Protein AF-A0A7S3YA53-F1 (afdb_monomer_lite)

Foldseek 3Di:
DVVVVVVCVVVVVVVVVVVLCVVCVVVCVVLVVVVVVVLLVLLVQLLVQPCPQVLCVCCSVDSVSSSVQLVCLLVVDDPCQVRGDPSSNVSSVVSNVVSVVSVVRVVVSVVD

Organism: NCBI:txid91324

Structure (mmCIF, N/CA/C/O backbone):
data_AF-A0A7S3YA53-F1
#
_entry.id   AF-A0A7S3YA53-F1
#
loop_
_atom_site.group_PDB
_atom_site.id
_atom_site.type_symbol
_atom_site.label_atom_id
_atom_site.label_alt_id
_atom_site.label_comp_id
_atom_site.label_asym_id
_atom_site.label_entity_id
_atom_site.label_seq_id
_atom_site.pdbx_PDB_ins_code
_atom_site.Cartn_x
_atom_site.Cartn_y
_atom_site.Cartn_z
_atom_site.occupancy
_atom_site.B_iso_or_equiv
_atom_site.auth_seq_id
_atom_site.auth_comp_id
_atom_site.auth_asym_id
_atom_site.auth_atom_id
_atom_site.pdbx_PDB_model_num
ATOM 1 N N . LEU A 1 1 ? 7.694 -3.440 28.337 1.00 61.72 1 LEU A N 1
ATOM 2 C CA . LEU A 1 1 ? 6.492 -4.127 27.814 1.00 61.72 1 LEU A CA 1
ATOM 3 C C . LEU A 1 1 ? 5.566 -4.564 28.943 1.00 61.72 1 LEU A C 1
ATOM 5 O O . LEU A 1 1 ? 4.533 -3.938 29.086 1.00 61.72 1 LEU A O 1
ATOM 9 N N . LEU A 1 2 ? 5.952 -5.503 29.818 1.00 73.50 2 LEU A N 1
ATOM 10 C CA . LEU A 1 2 ? 5.073 -5.948 30.920 1.00 73.50 2 LEU A CA 1
ATOM 11 C C . LEU A 1 2 ? 4.667 -4.827 31.904 1.00 73.50 2 LEU A C 1
ATOM 13 O O . LEU A 1 2 ? 3.502 -4.729 32.249 1.00 73.50 2 LEU A O 1
ATOM 17 N N . ARG A 1 3 ? 5.577 -3.905 32.257 1.00 74.12 3 ARG A N 1
ATOM 18 C CA . ARG A 1 3 ? 5.246 -2.720 33.085 1.00 74.12 3 ARG A CA 1
ATOM 19 C C . ARG A 1 3 ? 4.341 -1.688 32.392 1.00 74.12 3 ARG A C 1
ATOM 21 O O . ARG A 1 3 ? 3.713 -0.886 33.061 1.00 74.12 3 ARG A O 1
ATOM 28 N N . LEU A 1 4 ? 4.315 -1.690 31.059 1.00 67.94 4 LEU A N 1
ATOM 29 C CA . LEU A 1 4 ? 3.486 -0.789 30.248 1.00 67.94 4 LEU A CA 1
ATOM 30 C C . LEU A 1 4 ? 2.042 -1.315 30.192 1.00 67.94 4 LEU A C 1
ATOM 32 O O . LEU A 1 4 ? 1.113 -0.537 30.332 1.00 67.94 4 LEU A O 1
ATOM 36 N N . LEU A 1 5 ? 1.880 -2.642 30.109 1.00 68.38 5 LEU A N 1
ATOM 37 C CA . LEU A 1 5 ? 0.590 -3.334 30.238 1.00 68.38 5 LEU A CA 1
ATOM 38 C C . LEU A 1 5 ? -0.019 -3.217 31.646 1.00 68.38 5 LEU A C 1
ATOM 40 O O . LEU A 1 5 ? -1.234 -3.229 31.799 1.00 68.38 5 LEU A O 1
ATOM 44 N N . GLU A 1 6 ? 0.812 -3.111 32.685 1.00 70.25 6 GLU A N 1
ATOM 45 C CA . GLU A 1 6 ? 0.343 -2.954 34.069 1.00 70.25 6 GLU A CA 1
ATOM 46 C C . GLU A 1 6 ? -0.183 -1.536 34.345 1.00 70.25 6 GLU A C 1
ATOM 48 O O . GLU A 1 6 ? -1.203 -1.388 35.011 1.00 70.25 6 GLU A O 1
ATOM 53 N N . ALA A 1 7 ? 0.435 -0.510 33.747 1.00 65.50 7 ALA A N 1
ATOM 54 C CA . ALA A 1 7 ? -0.084 0.863 33.746 1.00 65.50 7 ALA A CA 1
ATOM 55 C C . ALA A 1 7 ? -1.393 1.005 32.939 1.00 65.50 7 ALA A C 1
ATOM 57 O O . ALA A 1 7 ? -2.246 1.828 33.262 1.00 65.50 7 ALA A O 1
ATOM 58 N N . ASP A 1 8 ? -1.581 0.163 31.921 1.00 61.44 8 ASP A N 1
ATOM 59 C CA . ASP A 1 8 ? -2.796 0.101 31.098 1.00 61.44 8 ASP A CA 1
ATOM 60 C C . ASP A 1 8 ? -4.034 -0.315 31.907 1.00 61.44 8 ASP A C 1
ATOM 62 O O . ASP A 1 8 ? -5.143 0.169 31.684 1.00 61.44 8 ASP A O 1
ATOM 66 N N . ARG A 1 9 ? -3.823 -1.172 32.915 1.00 64.06 9 ARG A N 1
ATOM 67 C CA . ARG A 1 9 ? -4.866 -1.629 33.840 1.00 64.06 9 ARG A CA 1
ATOM 68 C C . ARG A 1 9 ? -5.399 -0.505 34.736 1.00 64.06 9 ARG A C 1
ATOM 70 O O . ARG A 1 9 ? -6.541 -0.588 35.172 1.00 64.06 9 ARG A O 1
ATOM 77 N N . GLU A 1 10 ? -4.594 0.522 35.016 1.00 62.22 10 GLU A N 1
ATOM 78 C CA . GLU A 1 10 ? -5.012 1.698 35.797 1.00 62.22 10 GLU A CA 1
ATOM 79 C C . GLU A 1 10 ? -5.648 2.794 34.929 1.00 62.22 10 GLU A C 1
ATOM 81 O O . GLU A 1 10 ? -6.481 3.555 35.418 1.00 62.22 10 GLU A O 1
ATOM 86 N N . ALA A 1 11 ? -5.273 2.880 33.649 1.00 66.56 11 ALA A N 1
ATOM 87 C CA . ALA A 1 11 ? -5.736 3.925 32.734 1.00 66.56 11 ALA A CA 1
ATOM 88 C C . ALA A 1 11 ? -6.969 3.534 31.894 1.00 66.56 11 ALA A C 1
ATOM 90 O O . ALA A 1 11 ? -7.546 4.402 31.231 1.00 66.56 11 ALA A O 1
ATOM 91 N N . ASP A 1 12 ? -7.360 2.253 31.912 1.00 77.31 12 ASP A N 1
ATOM 92 C CA . ASP A 1 12 ? -8.490 1.676 31.160 1.00 77.31 12 ASP A CA 1
ATOM 93 C C . ASP A 1 12 ? -8.453 2.034 29.658 1.00 77.31 12 ASP A C 1
ATOM 95 O O . ASP A 1 12 ? -9.469 2.213 28.983 1.00 77.31 12 ASP A O 1
ATOM 99 N N . MET A 1 13 ? -7.236 2.219 29.136 1.00 75.62 13 MET A N 1
ATOM 100 C CA . MET A 1 13 ? -6.993 2.788 27.815 1.00 75.62 13 MET A CA 1
ATOM 101 C C . MET A 1 13 ? -7.319 1.767 26.722 1.00 75.62 13 MET A C 1
ATOM 103 O O . MET A 1 13 ? -7.972 2.128 25.747 1.00 75.62 13 MET A O 1
ATOM 107 N N . LEU A 1 14 ? -6.956 0.492 26.904 1.00 75.88 14 LEU A N 1
ATOM 108 C CA . LEU A 1 14 ? -7.314 -0.582 25.964 1.00 75.88 14 LEU A CA 1
ATOM 109 C C . LEU A 1 14 ? -8.822 -0.778 25.824 1.00 75.88 14 LEU A C 1
ATOM 111 O O . LEU A 1 14 ? -9.284 -0.989 24.711 1.00 75.88 14 LEU A O 1
ATOM 115 N N . SER A 1 15 ? -9.581 -0.666 26.915 1.00 78.62 15 SER A N 1
ATOM 116 C CA . SER A 1 15 ? -11.043 -0.783 26.895 1.00 78.62 15 SER A CA 1
ATOM 117 C C . SER A 1 15 ? -11.667 0.338 26.060 1.00 78.62 15 SER A C 1
ATOM 119 O O . SER A 1 15 ? -12.491 0.084 25.192 1.00 78.62 15 SER A O 1
ATOM 121 N N . LYS A 1 16 ? -11.181 1.577 26.229 1.00 81.12 16 LYS A N 1
ATOM 122 C CA . LYS A 1 16 ? -11.606 2.720 25.402 1.00 81.12 16 LYS A CA 1
ATOM 123 C C . LYS A 1 16 ? -11.193 2.579 23.936 1.00 81.12 16 LYS A C 1
ATOM 125 O O . LYS A 1 16 ? -11.947 2.973 23.055 1.00 81.12 16 LYS A O 1
ATOM 130 N N . PHE A 1 17 ? -10.003 2.042 23.659 1.00 80.38 17 PHE A N 1
ATOM 131 C CA . PHE A 1 17 ? -9.587 1.736 22.287 1.00 80.38 17 PHE A CA 1
ATOM 132 C C . PHE A 1 17 ? -10.467 0.652 21.655 1.00 80.38 17 PHE A C 1
ATOM 134 O O . PHE A 1 17 ? -10.801 0.777 20.480 1.00 80.38 17 PHE A O 1
ATOM 141 N N . ASP A 1 18 ? -10.851 -0.380 22.410 1.00 83.25 18 ASP A N 1
ATOM 142 C CA . ASP A 1 18 ? -11.754 -1.439 21.946 1.00 83.25 18 ASP A CA 1
ATOM 143 C C . ASP A 1 18 ? -13.147 -0.880 21.629 1.00 83.25 18 ASP A C 1
ATOM 145 O O . ASP A 1 18 ? -13.644 -1.089 20.525 1.00 83.25 18 ASP A O 1
ATOM 149 N N . ASP A 1 19 ? -13.716 -0.059 22.519 1.00 84.06 19 ASP A N 1
ATOM 150 C CA . ASP A 1 19 ? -15.005 0.611 22.295 1.00 84.06 19 ASP A CA 1
ATOM 151 C C . ASP A 1 19 ? -14.996 1.445 21.002 1.00 84.06 19 ASP A C 1
ATOM 153 O O . ASP A 1 19 ? -15.897 1.321 20.169 1.00 84.06 19 ASP A O 1
ATOM 157 N N . VAL A 1 20 ? -13.937 2.234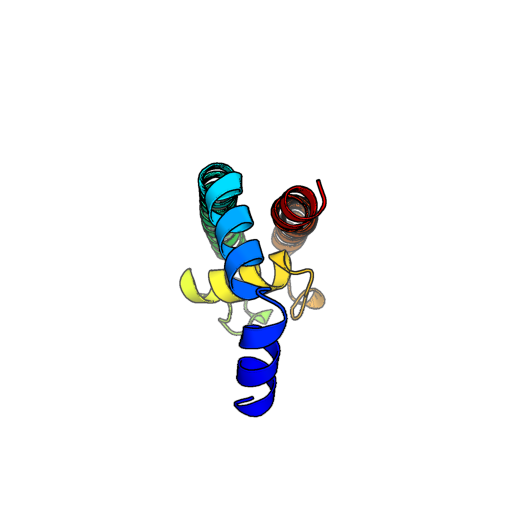 20.782 1.00 85.12 20 VAL A N 1
ATOM 158 C CA . VAL A 1 20 ? -13.774 3.043 19.562 1.00 85.12 20 VAL A CA 1
ATOM 159 C C . VAL A 1 20 ? -13.631 2.160 18.321 1.00 85.12 20 VAL A C 1
ATOM 161 O O . VAL A 1 20 ? -14.247 2.444 17.296 1.00 85.12 20 VAL A O 1
ATOM 164 N N . ILE A 1 21 ? -12.846 1.077 18.386 1.00 83.75 21 ILE A N 1
ATOM 165 C CA . ILE A 1 21 ? -12.670 0.143 17.259 1.00 83.75 21 ILE A CA 1
ATOM 166 C C . ILE A 1 21 ? -13.986 -0.560 16.919 1.00 83.75 21 ILE A C 1
ATOM 168 O O . ILE A 1 21 ? -14.283 -0.746 15.737 1.00 83.75 21 ILE A O 1
ATOM 172 N N . VAL A 1 22 ? -14.779 -0.942 17.920 1.00 87.06 22 VAL A N 1
ATOM 173 C CA . VAL A 1 22 ? -16.101 -1.549 17.721 1.00 87.06 22 VAL A CA 1
ATOM 174 C C . VAL A 1 22 ? -17.065 -0.541 17.093 1.00 87.06 22 VAL A C 1
ATOM 176 O O . VAL A 1 22 ? -17.800 -0.900 16.169 1.00 87.06 22 VAL A O 1
ATOM 179 N N . GLU A 1 23 ? -17.019 0.720 17.524 1.00 87.25 23 GLU A N 1
ATOM 180 C CA . GLU A 1 23 ? -17.853 1.804 16.998 1.00 87.25 23 GLU A CA 1
ATOM 181 C C . GLU A 1 23 ? -17.540 2.131 15.526 1.00 87.25 23 GLU A C 1
ATOM 183 O O . GLU A 1 23 ? -18.448 2.170 14.690 1.00 87.25 23 GLU A O 1
ATOM 188 N N . ILE A 1 24 ? -16.260 2.287 15.166 1.00 88.94 24 ILE A N 1
ATOM 189 C CA . ILE A 1 24 ? -15.839 2.596 13.783 1.00 88.94 24 ILE A CA 1
ATOM 190 C C . ILE A 1 24 ? -15.634 1.345 12.914 1.00 88.94 24 ILE A C 1
ATOM 192 O O . ILE A 1 24 ? -15.339 1.452 11.718 1.00 88.94 24 ILE A O 1
ATOM 196 N N . GLY A 1 25 ? -15.781 0.152 13.493 1.00 84.69 25 GLY A N 1
ATOM 197 C CA . GLY A 1 25 ? -15.422 -1.136 12.896 1.00 84.69 25 GLY A CA 1
ATOM 198 C C . GLY A 1 25 ? -15.968 -1.356 11.482 1.00 84.69 25 GLY A C 1
ATOM 199 O O . GLY A 1 25 ? -15.186 -1.678 10.583 1.00 84.69 25 GLY A O 1
ATOM 200 N N . PRO A 1 26 ? -17.268 -1.123 11.212 1.00 87.94 26 PRO A N 1
ATOM 201 C CA . PRO A 1 26 ? -17.823 -1.266 9.866 1.00 87.94 26 PRO A CA 1
ATOM 202 C C . PRO A 1 26 ? -17.163 -0.344 8.830 1.00 87.94 26 PRO A C 1
ATOM 204 O O . PRO A 1 26 ? -16.928 -0.758 7.692 1.00 87.94 26 PRO A O 1
ATOM 207 N N . MET A 1 27 ? -16.822 0.891 9.214 1.00 87.25 27 MET A N 1
ATOM 208 C CA . MET A 1 27 ? -16.154 1.855 8.331 1.00 87.25 27 MET A CA 1
ATOM 209 C C . MET A 1 27 ? -14.691 1.469 8.094 1.00 87.25 27 MET A C 1
ATOM 211 O O . MET A 1 27 ? -14.195 1.569 6.968 1.00 87.25 27 MET A O 1
ATOM 215 N N . LEU A 1 28 ? -14.016 0.960 9.126 1.00 86.94 28 LEU A N 1
ATOM 216 C CA . LEU A 1 28 ? -12.644 0.465 9.031 1.00 86.94 28 LEU A CA 1
ATOM 217 C C . LEU A 1 28 ? -12.548 -0.762 8.109 1.00 86.94 28 LEU A C 1
ATOM 219 O O . LEU A 1 28 ? -11.662 -0.837 7.260 1.00 86.94 28 LEU A O 1
ATOM 223 N N . VAL A 1 29 ? -13.501 -1.693 8.208 1.00 88.75 29 VAL A N 1
ATOM 224 C CA . VAL A 1 29 ? -13.565 -2.871 7.327 1.00 88.75 29 VAL A CA 1
ATOM 225 C C . VAL A 1 29 ? -13.869 -2.465 5.885 1.00 88.75 29 VAL A C 1
ATOM 227 O O . VAL A 1 29 ? -13.215 -2.959 4.966 1.00 88.75 29 VAL A O 1
ATOM 230 N N . ALA A 1 30 ? -14.815 -1.548 5.663 1.00 89.25 30 ALA A N 1
ATOM 231 C CA . ALA A 1 30 ? -15.145 -1.075 4.319 1.00 89.25 30 ALA A CA 1
ATOM 232 C C . ALA A 1 30 ? -13.949 -0.383 3.642 1.00 89.25 30 ALA A C 1
ATOM 234 O O . ALA A 1 30 ? -13.621 -0.676 2.492 1.00 89.25 30 ALA A O 1
ATOM 235 N N . THR A 1 31 ? -13.264 0.502 4.365 1.00 89.50 31 THR A N 1
ATOM 236 C CA . THR A 1 31 ? -12.100 1.242 3.850 1.00 89.50 31 THR A CA 1
ATOM 237 C C . THR A 1 31 ? -10.893 0.331 3.649 1.00 89.50 31 THR A C 1
ATOM 239 O O . THR A 1 31 ? -10.241 0.412 2.606 1.00 89.50 31 THR A O 1
ATOM 242 N N . GLY A 1 32 ? -10.656 -0.607 4.570 1.00 88.44 32 GLY A N 1
ATOM 243 C CA . GLY A 1 32 ? -9.648 -1.654 4.424 1.00 88.44 32 GLY A CA 1
ATOM 244 C C . GLY A 1 32 ? -9.904 -2.547 3.208 1.00 88.44 32 GLY A C 1
ATOM 245 O O . GLY A 1 32 ? -8.982 -2.814 2.440 1.00 88.44 32 GLY A O 1
ATOM 246 N N . TYR A 1 33 ? -11.157 -2.948 2.969 1.00 90.81 33 TYR A N 1
ATOM 247 C CA . TYR A 1 33 ? -11.526 -3.745 1.797 1.00 90.81 33 TYR A CA 1
ATOM 248 C C . TYR A 1 33 ? -11.238 -3.005 0.486 1.00 90.81 33 TYR A C 1
ATOM 250 O O . TYR A 1 33 ? -10.575 -3.551 -0.399 1.00 90.81 33 TYR A O 1
ATOM 258 N N . VAL A 1 34 ? -11.677 -1.747 0.368 1.00 90.75 34 VAL A N 1
ATOM 259 C CA . VAL A 1 34 ? -11.408 -0.932 -0.830 1.00 90.75 34 VAL A CA 1
ATOM 260 C C . VAL A 1 34 ? -9.902 -0.713 -1.013 1.00 90.75 34 VAL A C 1
ATOM 262 O O . VAL A 1 34 ? -9.410 -0.824 -2.136 1.00 90.75 34 VAL A O 1
ATOM 265 N N . GLY A 1 35 ? -9.161 -0.481 0.074 1.00 90.38 35 GLY A N 1
ATOM 266 C CA . GLY A 1 35 ? -7.704 -0.345 0.049 1.00 90.38 35 GLY A CA 1
ATOM 267 C C . GLY A 1 35 ? -6.996 -1.602 -0.464 1.00 90.38 35 GLY A C 1
ATOM 268 O O . GLY A 1 35 ? -6.118 -1.503 -1.320 1.00 90.38 35 GLY A O 1
ATOM 269 N N . VAL A 1 36 ? -7.415 -2.792 -0.020 1.00 90.81 36 VAL A N 1
ATOM 270 C CA . VAL A 1 36 ? -6.866 -4.074 -0.500 1.00 90.81 36 VAL A CA 1
ATOM 271 C C . VAL A 1 36 ? -7.192 -4.301 -1.977 1.00 90.81 36 VAL A C 1
ATOM 273 O O . VAL A 1 36 ? -6.312 -4.699 -2.741 1.00 90.81 36 VAL A O 1
ATOM 276 N N . VAL A 1 37 ? -8.423 -4.017 -2.412 1.00 92.25 37 VAL A N 1
ATOM 277 C CA . VAL A 1 37 ? -8.807 -4.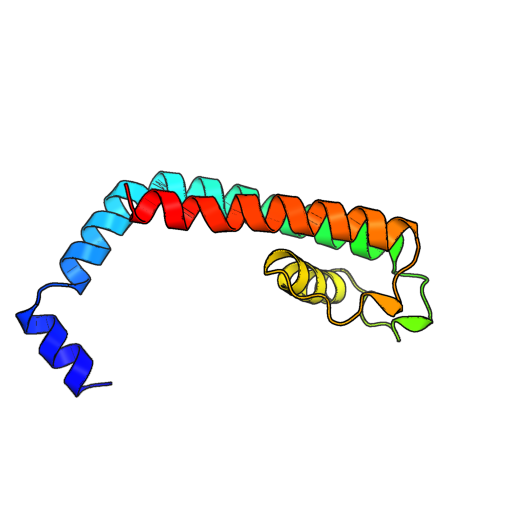133 -3.830 1.00 92.25 37 VAL A CA 1
ATOM 278 C C . VAL A 1 37 ? -7.975 -3.183 -4.692 1.00 92.25 37 VAL A C 1
ATOM 280 O O . VAL A 1 37 ? -7.434 -3.601 -5.717 1.00 92.25 37 VAL A O 1
ATOM 283 N N . PHE A 1 38 ? -7.819 -1.927 -4.266 1.00 91.81 38 PHE A N 1
ATOM 284 C CA . PHE A 1 38 ? -6.979 -0.958 -4.965 1.00 91.81 38 PHE A CA 1
ATOM 285 C C . PHE A 1 38 ? -5.518 -1.413 -5.021 1.00 91.81 38 PHE A C 1
ATOM 287 O O . PHE A 1 38 ? -4.909 -1.359 -6.086 1.00 91.81 38 PHE A O 1
ATOM 294 N N . TRP A 1 39 ? -4.970 -1.918 -3.912 1.00 92.69 39 TRP A N 1
ATOM 295 C CA . TRP A 1 39 ? -3.607 -2.444 -3.856 1.00 92.69 39 TRP A CA 1
ATOM 296 C C . TRP A 1 39 ? -3.385 -3.588 -4.847 1.00 92.69 39 TRP A C 1
ATOM 298 O O . TRP A 1 39 ? -2.392 -3.577 -5.574 1.00 92.69 39 TRP A O 1
ATOM 308 N N . LEU A 1 40 ? -4.326 -4.531 -4.941 1.00 92.69 40 LEU A N 1
ATOM 309 C CA . LEU A 1 40 ? -4.253 -5.628 -5.907 1.00 92.69 40 LEU A CA 1
ATOM 310 C C . LEU A 1 40 ? -4.310 -5.119 -7.352 1.00 92.69 40 LEU A C 1
ATOM 312 O O . LEU A 1 40 ? -3.490 -5.523 -8.178 1.00 92.69 40 LEU A O 1
ATOM 316 N N . LEU A 1 41 ? -5.230 -4.203 -7.662 1.00 92.69 41 LEU A N 1
ATOM 317 C CA . LEU A 1 41 ? -5.333 -3.600 -8.996 1.00 92.69 41 LEU A CA 1
ATOM 318 C C . LEU A 1 41 ? -4.058 -2.836 -9.375 1.00 92.69 41 LEU A C 1
ATOM 320 O O . LEU A 1 41 ? -3.527 -3.026 -10.469 1.00 92.69 41 LEU A O 1
ATOM 324 N N . ALA A 1 42 ? -3.534 -2.028 -8.454 1.00 91.31 42 ALA A N 1
ATOM 325 C CA . ALA A 1 42 ? -2.302 -1.270 -8.621 1.00 91.31 42 ALA A CA 1
ATOM 326 C C . ALA A 1 42 ? -1.083 -2.182 -8.819 1.00 91.31 42 ALA A C 1
ATOM 328 O O . ALA A 1 42 ? -0.274 -1.939 -9.714 1.00 91.31 42 ALA A O 1
ATOM 329 N N . ALA A 1 43 ? -0.978 -3.263 -8.042 1.00 91.75 43 ALA A N 1
ATOM 330 C CA . ALA A 1 43 ? 0.092 -4.247 -8.178 1.00 91.75 43 ALA A CA 1
ATOM 331 C C . ALA A 1 43 ? 0.028 -4.972 -9.526 1.00 91.75 43 ALA A C 1
ATOM 333 O O . ALA A 1 43 ? 1.057 -5.197 -10.162 1.00 91.75 43 ALA A O 1
ATOM 334 N N . THR A 1 44 ? -1.182 -5.283 -9.997 1.00 91.75 44 THR A N 1
ATOM 335 C CA . THR A 1 44 ? -1.389 -5.913 -11.306 1.00 91.75 44 THR A CA 1
ATOM 336 C C . THR A 1 44 ? -1.029 -4.951 -12.445 1.00 91.75 44 THR A C 1
ATOM 338 O O . THR A 1 44 ? -0.367 -5.352 -13.400 1.00 91.75 44 THR A O 1
ATOM 341 N N . ALA A 1 45 ? -1.403 -3.672 -12.337 1.00 90.62 45 ALA A N 1
ATOM 342 C CA . ALA A 1 45 ? -1.030 -2.642 -13.308 1.00 90.62 45 ALA A CA 1
ATOM 343 C C . ALA A 1 45 ? 0.493 -2.436 -13.365 1.00 90.62 45 ALA A C 1
ATOM 345 O O . ALA A 1 45 ? 1.072 -2.454 -14.450 1.00 90.62 45 ALA A O 1
ATOM 346 N N . MET A 1 46 ? 1.150 -2.328 -12.206 1.00 89.50 46 MET A N 1
ATOM 347 C CA . MET A 1 46 ? 2.611 -2.218 -12.115 1.00 89.50 46 MET A CA 1
ATOM 348 C C . MET A 1 46 ? 3.314 -3.444 -12.693 1.00 89.50 46 MET A C 1
ATOM 350 O O . MET A 1 46 ? 4.269 -3.292 -13.447 1.00 89.50 46 MET A O 1
ATOM 354 N N . TYR A 1 47 ? 2.810 -4.648 -12.412 1.00 90.44 47 TYR A N 1
ATOM 355 C CA . TYR A 1 47 ? 3.318 -5.875 -13.019 1.00 90.44 47 TYR A CA 1
ATOM 356 C C . TYR A 1 47 ? 3.289 -5.800 -14.551 1.00 90.44 47 TYR A C 1
ATOM 358 O O . TYR A 1 47 ? 4.304 -6.045 -15.191 1.00 90.44 47 TYR A O 1
ATOM 366 N N . TYR A 1 48 ? 2.171 -5.400 -15.163 1.00 89.31 48 TYR A N 1
ATOM 367 C CA . TYR A 1 48 ? 2.102 -5.301 -16.626 1.00 89.31 48 TYR A CA 1
ATOM 368 C C . TYR A 1 48 ? 2.978 -4.192 -17.217 1.00 89.31 48 TYR A C 1
ATOM 370 O O . TYR A 1 48 ? 3.470 -4.362 -18.331 1.00 89.31 48 TYR A O 1
ATOM 378 N N . CYS A 1 49 ? 3.185 -3.085 -16.500 1.00 86.81 49 CYS A N 1
ATOM 379 C CA . CYS A 1 49 ? 4.057 -2.000 -16.955 1.00 86.81 49 CYS A CA 1
ATOM 380 C C . CYS A 1 49 ? 5.550 -2.335 -16.845 1.00 86.81 49 CYS A C 1
ATOM 382 O O . CYS A 1 49 ? 6.342 -1.798 -17.612 1.00 86.81 49 CYS A O 1
ATOM 384 N N . GLU A 1 50 ? 5.934 -3.199 -15.904 1.00 86.81 50 GLU A N 1
ATOM 385 C CA . GLU A 1 50 ? 7.334 -3.373 -15.502 1.00 86.81 50 GLU A CA 1
ATOM 386 C C . GLU A 1 50 ? 7.853 -4.820 -15.613 1.00 86.81 50 GLU A C 1
ATOM 388 O O . GLU A 1 50 ? 9.036 -5.063 -15.376 1.00 86.81 50 GLU A O 1
ATOM 393 N N . LYS A 1 51 ? 7.017 -5.797 -16.003 1.00 83.19 51 LYS A N 1
ATOM 394 C CA . LYS A 1 51 ? 7.419 -7.216 -16.126 1.00 83.19 51 L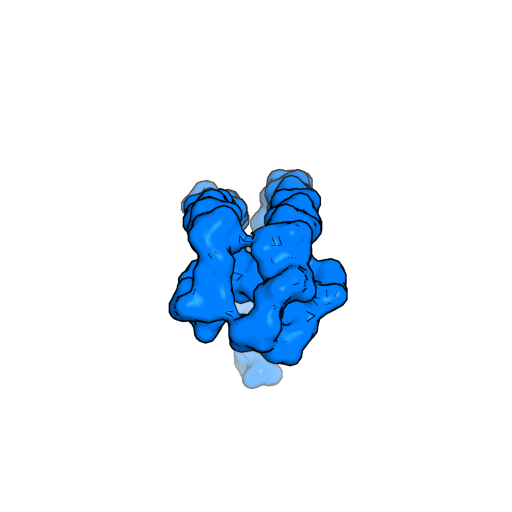YS A CA 1
ATOM 395 C C . LYS A 1 51 ? 8.574 -7.457 -17.103 1.00 83.19 51 LYS A C 1
ATOM 397 O O . LYS A 1 51 ? 9.358 -8.375 -16.881 1.00 83.19 51 LYS A O 1
ATOM 402 N N . ASP A 1 52 ? 8.668 -6.645 -18.156 1.00 82.88 52 ASP A N 1
ATOM 403 C CA . ASP A 1 52 ? 9.653 -6.787 -19.235 1.00 82.88 52 ASP A CA 1
ATOM 404 C C . ASP A 1 52 ? 10.854 -5.839 -19.038 1.00 82.88 52 ASP A C 1
ATOM 406 O O . ASP A 1 52 ? 11.695 -5.697 -19.922 1.00 82.88 52 ASP A O 1
ATOM 410 N N . ASN A 1 53 ? 10.938 -5.163 -17.886 1.00 81.25 53 ASN A N 1
ATOM 411 C CA . ASN A 1 53 ? 12.009 -4.222 -17.592 1.00 81.25 53 ASN A CA 1
ATOM 412 C C . ASN A 1 53 ? 13.214 -4.931 -16.946 1.00 81.25 53 ASN A C 1
ATOM 414 O O . ASN A 1 53 ? 13.186 -5.318 -15.772 1.00 81.25 53 ASN A O 1
ATOM 418 N N . GLU A 1 54 ? 14.299 -5.066 -17.712 1.00 80.31 54 GLU A N 1
ATOM 419 C CA . GLU A 1 54 ? 15.550 -5.688 -17.260 1.00 80.31 54 GLU A CA 1
ATOM 420 C C . GLU A 1 54 ? 16.243 -4.896 -16.133 1.00 80.31 54 GLU A C 1
ATOM 422 O O . GLU A 1 54 ? 16.907 -5.498 -15.283 1.00 80.31 54 GLU A O 1
ATOM 427 N N . GLU A 1 55 ? 16.034 -3.573 -16.042 1.00 81.06 55 GLU A N 1
ATOM 428 C CA . GLU A 1 55 ? 16.654 -2.723 -15.009 1.00 81.06 55 GLU A CA 1
ATOM 429 C C . GLU A 1 55 ? 16.183 -3.074 -13.592 1.00 81.06 55 GLU A C 1
ATOM 431 O O . GLU A 1 55 ? 16.910 -2.888 -12.611 1.00 81.06 55 GLU A O 1
ATOM 436 N N . LEU A 1 56 ? 14.980 -3.641 -13.470 1.00 80.50 56 LEU A N 1
ATOM 437 C CA . LEU A 1 56 ? 14.420 -4.044 -12.183 1.00 80.50 56 LEU A CA 1
ATOM 438 C C . LEU A 1 56 ? 15.007 -5.356 -11.660 1.00 80.50 56 LEU A C 1
ATOM 440 O O . LEU A 1 56 ? 14.732 -5.717 -10.510 1.00 80.50 56 LEU A O 1
ATOM 444 N N . GLY A 1 57 ? 15.820 -6.067 -12.450 1.00 77.69 57 GLY A N 1
ATOM 445 C CA . GLY A 1 57 ? 16.475 -7.309 -12.031 1.00 77.69 57 GLY A CA 1
ATOM 446 C C . GLY A 1 57 ? 15.480 -8.394 -11.609 1.00 77.69 57 GLY A C 1
ATOM 447 O O . GLY A 1 57 ? 15.729 -9.129 -10.657 1.00 77.69 57 GLY A O 1
ATOM 448 N N . GLY A 1 58 ? 14.306 -8.434 -12.247 1.00 77.06 58 GLY A N 1
ATOM 449 C CA . GLY A 1 58 ? 13.250 -9.404 -11.947 1.00 77.06 58 GLY A CA 1
ATOM 450 C C . GLY A 1 58 ? 12.430 -9.119 -10.682 1.00 77.06 58 GLY A C 1
ATOM 451 O O . GLY A 1 58 ? 11.570 -9.927 -10.331 1.00 77.06 58 GLY A O 1
ATOM 452 N N . ARG A 1 59 ? 12.617 -7.974 -10.010 1.00 79.56 59 ARG A N 1
ATOM 453 C CA . ARG A 1 59 ? 11.865 -7.600 -8.792 1.00 79.56 59 ARG A CA 1
ATOM 454 C C . ARG A 1 59 ? 10.345 -7.506 -8.995 1.00 79.56 59 ARG A C 1
ATOM 456 O O . ARG A 1 59 ? 9.592 -7.791 -8.069 1.00 79.56 59 ARG A O 1
ATOM 463 N N . MET A 1 60 ? 9.900 -7.166 -10.206 1.00 81.81 60 MET A N 1
ATOM 464 C CA . MET A 1 60 ? 8.483 -7.118 -10.607 1.00 81.81 60 MET A CA 1
ATOM 465 C C . MET A 1 60 ? 8.117 -8.216 -11.623 1.00 81.81 60 MET A C 1
ATOM 467 O O . MET A 1 60 ? 7.154 -8.081 -12.367 1.00 81.81 60 MET A O 1
ATOM 471 N N . SER A 1 61 ? 8.859 -9.331 -11.644 1.00 81.56 61 SER A N 1
ATOM 472 C CA . SER A 1 61 ? 8.611 -10.460 -12.565 1.00 81.56 61 SER A CA 1
ATOM 473 C C . SER A 1 61 ? 7.429 -11.356 -12.168 1.00 81.56 61 SER A C 1
ATOM 475 O O . SER A 1 61 ? 7.002 -12.206 -12.948 1.00 81.56 61 SER A O 1
ATOM 477 N N . SER A 1 62 ? 6.871 -11.169 -10.970 1.00 85.44 62 SER A N 1
ATOM 478 C CA . SER A 1 62 ? 5.693 -11.888 -10.483 1.00 85.44 62 SER A CA 1
ATOM 479 C C . SER A 1 62 ? 4.737 -10.938 -9.768 1.00 85.44 62 SER A C 1
ATOM 481 O O . SER A 1 62 ? 5.163 -9.927 -9.205 1.00 85.44 62 SER A O 1
ATOM 483 N N . ILE A 1 63 ? 3.444 -11.278 -9.758 1.00 86.06 63 ILE A N 1
ATOM 484 C CA . ILE A 1 63 ? 2.409 -10.477 -9.087 1.00 86.06 63 ILE A CA 1
ATOM 485 C C . ILE A 1 63 ? 2.727 -10.284 -7.591 1.00 86.06 63 ILE A C 1
ATOM 487 O O . ILE A 1 63 ? 2.703 -9.139 -7.146 1.00 86.06 63 ILE A O 1
ATOM 491 N N . PRO A 1 64 ? 3.115 -11.318 -6.811 1.00 86.19 64 PRO A N 1
ATOM 492 C CA . PRO A 1 64 ? 3.476 -11.122 -5.404 1.00 86.19 64 PRO A CA 1
ATOM 493 C C . PRO A 1 64 ? 4.707 -10.225 -5.212 1.00 86.19 64 PRO A C 1
ATOM 495 O O . PRO A 1 64 ? 4.760 -9.447 -4.261 1.00 86.19 64 PRO A O 1
ATOM 498 N N . GLY A 1 65 ? 5.678 -10.291 -6.132 1.00 85.81 65 GLY A N 1
ATOM 499 C CA . GLY A 1 65 ? 6.825 -9.381 -6.139 1.00 85.81 65 GLY A CA 1
ATOM 500 C C . GLY A 1 65 ? 6.388 -7.931 -6.343 1.00 85.81 65 GLY A C 1
ATOM 501 O O . GLY A 1 65 ? 6.749 -7.059 -5.554 1.00 85.81 65 GLY A O 1
ATOM 502 N N . ALA A 1 66 ? 5.531 -7.682 -7.338 1.00 88.38 66 ALA A N 1
ATOM 503 C CA . ALA A 1 66 ? 4.964 -6.360 -7.591 1.00 88.38 66 ALA A CA 1
ATOM 504 C C . ALA A 1 66 ? 4.127 -5.849 -6.405 1.00 88.38 66 ALA A C 1
ATOM 506 O O . ALA A 1 66 ? 4.274 -4.692 -6.025 1.00 88.38 66 ALA A O 1
ATOM 507 N N . MET A 1 67 ? 3.336 -6.712 -5.753 1.00 90.25 67 MET A N 1
ATOM 508 C CA . MET A 1 67 ? 2.537 -6.358 -4.571 1.00 90.25 67 MET A CA 1
ATOM 509 C C . MET A 1 67 ? 3.383 -5.766 -3.440 1.00 90.25 67 MET A C 1
ATOM 511 O O . MET A 1 67 ? 2.987 -4.753 -2.862 1.00 90.25 67 MET A O 1
ATOM 515 N N . TYR A 1 68 ? 4.553 -6.347 -3.153 1.00 89.44 68 TYR A N 1
ATOM 516 C CA . TYR A 1 68 ? 5.464 -5.838 -2.120 1.00 89.44 68 TYR A CA 1
ATOM 517 C C . TYR A 1 68 ? 5.964 -4.419 -2.431 1.00 89.44 68 TYR A C 1
ATOM 519 O O . TYR A 1 68 ? 5.960 -3.544 -1.565 1.00 89.44 68 TYR A O 1
ATOM 527 N N . PHE A 1 69 ? 6.358 -4.157 -3.679 1.00 87.81 69 PHE A N 1
ATOM 528 C CA . PHE A 1 69 ? 6.814 -2.823 -4.083 1.00 87.81 69 PHE A CA 1
ATOM 529 C C . PHE A 1 69 ? 5.664 -1.817 -4.168 1.00 87.81 69 PHE A C 1
ATOM 531 O O . PHE A 1 69 ? 5.821 -0.679 -3.736 1.00 87.81 69 PHE A O 1
ATOM 538 N N . THR A 1 70 ? 4.492 -2.230 -4.649 1.00 89.88 70 THR A N 1
ATOM 539 C CA . THR A 1 70 ? 3.290 -1.388 -4.663 1.00 89.88 70 THR A CA 1
ATOM 540 C C . THR A 1 70 ? 2.833 -1.035 -3.248 1.00 89.88 70 THR A C 1
ATOM 542 O O . THR A 1 70 ? 2.369 0.080 -3.030 1.00 89.88 70 THR A O 1
ATOM 545 N N . MET A 1 71 ? 3.000 -1.934 -2.271 1.00 89.12 71 MET A N 1
ATOM 546 C CA . MET A 1 71 ? 2.700 -1.638 -0.866 1.00 89.12 71 MET A CA 1
ATOM 547 C C . MET A 1 71 ? 3.611 -0.533 -0.319 1.00 89.12 71 MET A C 1
ATOM 549 O O . MET A 1 71 ? 3.122 0.400 0.308 1.00 89.12 71 MET A O 1
ATOM 553 N N . GLN A 1 72 ? 4.910 -0.578 -0.622 1.00 89.25 72 GLN A N 1
ATOM 554 C CA . GLN A 1 72 ? 5.837 0.500 -0.251 1.00 89.25 72 GLN A CA 1
ATOM 555 C C . GLN A 1 72 ? 5.474 1.832 -0.928 1.00 89.25 72 GLN A C 1
ATOM 557 O O . GLN A 1 72 ? 5.446 2.866 -0.266 1.00 89.25 72 GLN A O 1
ATOM 562 N N . MET A 1 73 ? 5.093 1.808 -2.211 1.00 88.06 73 MET A N 1
ATOM 563 C CA . MET A 1 73 ? 4.638 3.012 -2.928 1.00 88.06 73 MET A CA 1
ATOM 564 C C . MET A 1 73 ? 3.367 3.613 -2.332 1.00 88.06 73 MET A C 1
ATOM 566 O O . MET A 1 73 ? 3.245 4.832 -2.247 1.00 88.06 73 MET A O 1
ATOM 570 N N . LEU A 1 74 ? 2.426 2.766 -1.911 1.00 87.75 74 LEU A N 1
ATOM 571 C CA . LEU A 1 74 ? 1.208 3.185 -1.218 1.00 87.75 74 LEU A CA 1
ATOM 572 C C . LEU A 1 74 ? 1.529 3.901 0.099 1.00 87.75 74 LEU A C 1
ATOM 574 O O . LEU A 1 74 ? 0.841 4.855 0.451 1.00 87.75 74 LEU A O 1
ATOM 578 N N . MET A 1 75 ? 2.588 3.477 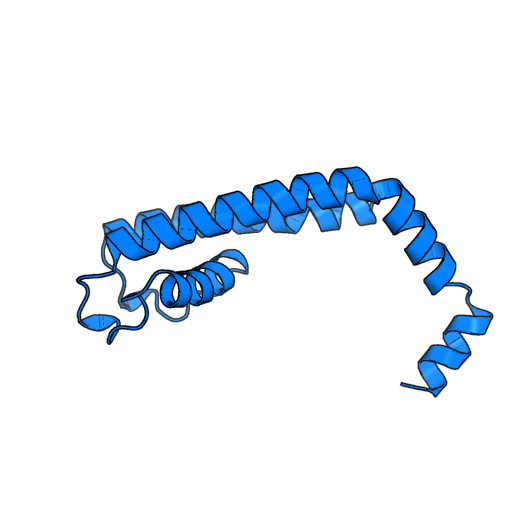0.792 1.00 86.00 75 MET A N 1
ATOM 579 C CA . MET A 1 75 ? 3.102 4.136 1.999 1.00 86.00 75 MET A CA 1
ATOM 580 C C . MET A 1 75 ? 3.938 5.394 1.698 1.00 86.00 75 MET A C 1
ATOM 582 O O . MET A 1 75 ? 4.352 6.087 2.623 1.00 86.00 75 MET A O 1
ATOM 586 N N . GLY A 1 76 ? 4.163 5.716 0.420 1.00 83.88 76 GLY A N 1
ATOM 587 C CA . GLY A 1 76 ? 4.914 6.890 -0.027 1.00 83.88 76 GLY A CA 1
ATOM 588 C C . GLY A 1 76 ? 6.407 6.652 -0.270 1.00 83.88 76 GLY A C 1
ATOM 589 O O . GLY A 1 76 ? 7.126 7.602 -0.579 1.00 83.88 76 GLY A O 1
ATOM 590 N N . GLU A 1 77 ?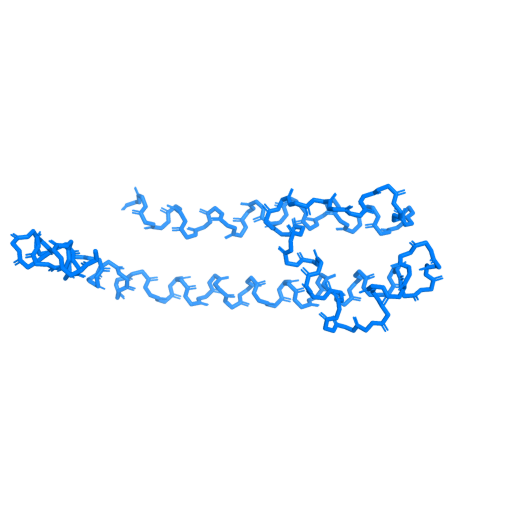 6.892 5.412 -0.172 1.00 86.12 77 GLU A N 1
ATOM 591 C CA . GLU A 1 77 ? 8.301 5.078 -0.395 1.00 86.12 77 GLU A CA 1
ATOM 592 C C . GLU A 1 77 ? 8.564 4.618 -1.839 1.00 86.12 77 GLU A C 1
ATOM 594 O O . GLU A 1 77 ? 7.944 3.682 -2.347 1.00 86.12 77 GLU A O 1
ATOM 599 N N . PHE A 1 78 ? 9.539 5.247 -2.509 1.00 82.44 78 PHE A N 1
ATOM 600 C CA . PHE A 1 78 ? 9.895 4.953 -3.904 1.00 82.44 78 PHE A CA 1
ATOM 601 C C . PHE A 1 78 ? 11.350 4.486 -4.050 1.00 82.44 78 PHE A C 1
ATOM 603 O O . PHE A 1 78 ? 12.212 5.217 -4.533 1.00 82.44 78 PHE A O 1
ATOM 610 N N . VAL A 1 79 ? 11.620 3.232 -3.680 1.00 70.12 79 VAL A N 1
ATOM 611 C CA . VAL A 1 79 ? 12.976 2.637 -3.701 1.00 70.12 79 VAL A CA 1
ATOM 612 C C . VAL A 1 79 ? 13.546 2.479 -5.124 1.00 70.12 79 VAL A C 1
ATOM 614 O O . VAL A 1 79 ? 14.758 2.504 -5.314 1.00 70.12 79 VAL A O 1
ATOM 617 N N . LEU A 1 80 ? 12.682 2.338 -6.137 1.00 74.44 80 LEU A N 1
ATOM 618 C CA . LEU A 1 80 ? 13.062 1.983 -7.516 1.00 74.44 80 LEU A CA 1
ATOM 619 C C . LEU A 1 80 ? 12.717 3.072 -8.555 1.00 74.44 80 LEU A C 1
ATOM 621 O O . LEU A 1 80 ? 12.719 2.803 -9.752 1.00 74.44 80 LEU A O 1
ATOM 625 N N . ASN A 1 81 ? 12.442 4.314 -8.127 1.00 70.12 81 ASN A N 1
ATOM 626 C CA . ASN A 1 81 ? 11.882 5.362 -9.002 1.00 70.12 81 ASN A CA 1
ATOM 627 C C . ASN A 1 81 ? 12.706 5.642 -10.275 1.00 70.12 81 ASN A C 1
ATOM 629 O O . ASN A 1 81 ? 12.162 5.927 -11.342 1.00 70.12 81 ASN A O 1
ATOM 633 N N . ASN A 1 82 ? 14.032 5.551 -10.174 1.00 70.69 82 ASN A N 1
ATOM 634 C CA . ASN A 1 82 ? 14.924 5.858 -11.291 1.00 70.69 82 ASN A CA 1
ATOM 635 C C . ASN A 1 82 ? 14.933 4.774 -12.377 1.00 70.69 82 ASN A C 1
ATOM 637 O O . ASN A 1 82 ? 15.316 5.084 -13.499 1.00 70.69 82 ASN A O 1
ATOM 641 N N . GLN A 1 83 ? 14.482 3.558 -12.057 1.00 80.25 83 GLN A N 1
ATOM 642 C CA . GLN A 1 83 ? 14.540 2.373 -12.923 1.00 80.25 83 GLN A CA 1
ATOM 643 C C . GLN A 1 83 ? 13.192 2.050 -13.581 1.00 80.25 83 GLN A C 1
ATOM 645 O O . GLN A 1 83 ? 13.096 1.085 -14.327 1.00 80.25 83 GLN A O 1
ATOM 650 N N . PHE A 1 84 ? 12.133 2.821 -13.302 1.00 82.81 84 PHE A N 1
ATOM 651 C CA . PHE A 1 84 ? 10.825 2.596 -13.919 1.00 82.81 84 PHE A CA 1
ATOM 652 C C . PHE A 1 84 ? 10.750 3.125 -15.344 1.00 82.81 84 PHE A C 1
ATOM 654 O O . PHE A 1 84 ? 11.261 4.207 -15.674 1.00 82.81 84 PHE A O 1
ATOM 661 N N . THR A 1 85 ? 9.988 2.398 -16.155 1.00 85.44 85 THR A N 1
ATOM 662 C CA . THR A 1 85 ? 9.568 2.849 -17.475 1.00 85.44 85 THR A CA 1
ATOM 663 C C . THR A 1 85 ? 8.677 4.091 -17.361 1.00 85.44 85 THR A C 1
ATOM 665 O O . THR A 1 85 ? 8.069 4.376 -16.326 1.00 85.44 85 THR A O 1
ATOM 668 N N . VAL A 1 86 ? 8.574 4.864 -18.444 1.00 85.62 86 VAL A N 1
ATOM 669 C CA . VAL A 1 86 ? 7.675 6.030 -18.511 1.00 85.62 86 VAL A CA 1
ATOM 670 C C . VAL A 1 86 ? 6.222 5.683 -18.124 1.00 85.62 86 VAL A C 1
ATOM 672 O O . VAL A 1 86 ? 5.672 6.394 -17.280 1.00 85.62 86 VAL A O 1
ATOM 675 N N . PRO A 1 87 ? 5.590 4.605 -18.641 1.00 86.69 87 PRO A N 1
ATOM 676 C CA . PRO A 1 87 ? 4.246 4.228 -18.201 1.00 86.69 87 PRO A CA 1
ATOM 677 C C . PRO A 1 87 ? 4.192 3.788 -16.730 1.00 86.69 87 PRO A C 1
ATOM 679 O O . PRO A 1 87 ? 3.248 4.161 -16.031 1.00 86.69 87 PRO A O 1
ATOM 682 N N . GLY A 1 88 ? 5.207 3.078 -16.223 1.00 86.06 88 GLY A N 1
ATOM 683 C CA . GLY A 1 88 ? 5.275 2.700 -14.807 1.00 86.06 88 GLY A CA 1
ATOM 684 C C . GLY A 1 88 ? 5.358 3.901 -13.868 1.00 86.06 88 GLY A C 1
ATOM 685 O O . GLY A 1 88 ? 4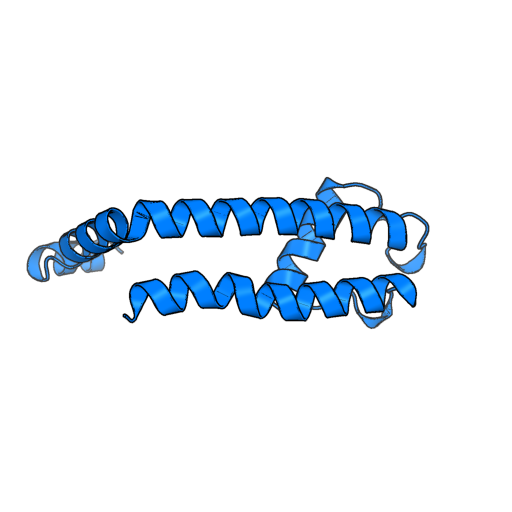.696 3.917 -12.834 1.00 86.06 88 GLY A O 1
ATOM 686 N N . LYS A 1 89 ? 6.065 4.970 -14.258 1.00 87.62 89 LYS A N 1
ATOM 687 C CA . LYS A 1 89 ? 6.104 6.238 -13.501 1.00 87.62 89 LYS A CA 1
ATOM 688 C C . LYS A 1 89 ? 4.735 6.915 -13.421 1.00 87.62 89 LYS A C 1
ATOM 690 O O . LYS A 1 89 ? 4.374 7.446 -12.368 1.00 87.62 89 LYS A O 1
ATOM 695 N N . CYS A 1 90 ? 3.949 6.876 -14.498 1.00 88.88 90 CYS A N 1
ATOM 696 C CA . CYS A 1 90 ? 2.580 7.395 -14.478 1.00 88.88 90 CYS A CA 1
ATOM 697 C C . CYS A 1 90 ? 1.700 6.603 -13.502 1.00 88.88 90 CYS A C 1
ATOM 699 O O . CYS A 1 90 ? 1.011 7.202 -12.676 1.00 88.88 90 CYS A O 1
ATOM 701 N N . VAL A 1 91 ? 1.770 5.269 -13.547 1.00 89.56 91 VAL A N 1
ATOM 702 C CA . VAL A 1 91 ? 1.016 4.395 -12.631 1.00 89.56 91 VAL A CA 1
ATOM 703 C C . VAL A 1 91 ? 1.460 4.609 -11.180 1.00 89.56 91 VAL A C 1
ATOM 705 O O . VAL A 1 91 ? 0.618 4.801 -10.306 1.00 89.56 91 VAL A O 1
ATOM 708 N N . ALA A 1 92 ? 2.768 4.686 -10.926 1.00 88.81 92 ALA A N 1
ATOM 709 C CA . ALA A 1 92 ? 3.337 4.969 -9.609 1.00 88.81 92 ALA A CA 1
ATOM 710 C C . ALA A 1 92 ? 2.868 6.320 -9.039 1.00 88.81 92 ALA A C 1
ATOM 712 O O . ALA A 1 92 ? 2.564 6.416 -7.852 1.00 88.81 92 ALA A O 1
ATOM 713 N N . THR A 1 93 ? 2.735 7.348 -9.883 1.00 88.25 93 THR A N 1
ATOM 714 C CA . THR A 1 93 ? 2.217 8.664 -9.466 1.00 88.25 93 THR A CA 1
ATOM 715 C C . THR A 1 93 ? 0.752 8.583 -9.035 1.00 88.25 93 THR A C 1
ATOM 717 O O . THR A 1 93 ? 0.371 9.156 -8.015 1.00 88.25 93 THR A O 1
ATOM 720 N N . VAL A 1 94 ? -0.074 7.837 -9.776 1.00 89.56 94 VAL A N 1
ATOM 721 C CA . VAL A 1 94 ? -1.474 7.590 -9.399 1.00 89.56 94 VAL A CA 1
ATOM 722 C C . VAL A 1 94 ? -1.534 6.854 -8.060 1.00 89.56 94 VAL A C 1
ATOM 724 O O . VAL A 1 94 ? -2.264 7.273 -7.164 1.00 89.56 94 VAL A O 1
ATOM 727 N N . ILE A 1 95 ? -0.716 5.815 -7.883 1.00 90.12 95 ILE A N 1
ATOM 728 C CA . ILE A 1 95 ? -0.628 5.062 -6.624 1.00 90.12 95 ILE A CA 1
ATOM 729 C C . ILE A 1 95 ? -0.251 5.977 -5.454 1.00 90.12 95 ILE A C 1
ATOM 731 O O . ILE A 1 95 ? -0.855 5.856 -4.393 1.00 90.12 95 ILE A O 1
ATOM 735 N N . ALA A 1 96 ? 0.677 6.919 -5.647 1.00 88.38 96 ALA A N 1
ATOM 736 C CA . ALA A 1 96 ? 1.088 7.875 -4.616 1.00 88.38 96 ALA A CA 1
ATOM 737 C C . ALA A 1 96 ? -0.086 8.731 -4.108 1.00 88.38 96 ALA A C 1
ATOM 739 O O . ALA A 1 96 ? -0.282 8.889 -2.903 1.00 88.38 96 ALA A O 1
ATOM 740 N N . ILE A 1 97 ? -0.886 9.264 -5.038 1.00 89.31 97 ILE A N 1
ATOM 741 C CA . ILE A 1 97 ? -2.036 10.123 -4.723 1.00 89.31 97 ILE A CA 1
ATOM 742 C C . ILE A 1 97 ? -3.097 9.322 -3.968 1.00 89.31 97 ILE A C 1
ATOM 744 O O . ILE A 1 97 ? -3.575 9.747 -2.917 1.00 89.31 97 ILE A O 1
ATOM 748 N N . PHE A 1 98 ? -3.451 8.146 -4.485 1.00 87.44 98 PHE A N 1
ATOM 749 C CA . PHE A 1 98 ? -4.462 7.301 -3.856 1.00 87.44 98 PHE A CA 1
ATOM 750 C C . PHE A 1 98 ? -3.983 6.706 -2.528 1.00 87.44 98 PHE A C 1
ATOM 752 O O . PHE A 1 98 ? -4.790 6.580 -1.611 1.00 87.44 98 PHE A O 1
ATOM 759 N N . GLY A 1 99 ? -2.690 6.409 -2.381 1.00 85.25 99 GLY A N 1
ATOM 760 C CA . GLY A 1 99 ? -2.093 5.974 -1.118 1.00 85.25 99 GLY A CA 1
ATOM 761 C C . GLY A 1 99 ? -2.321 6.996 -0.010 1.00 85.25 99 GLY A C 1
ATOM 762 O O . GLY A 1 99 ? -2.881 6.656 1.032 1.00 85.25 99 GLY A O 1
ATOM 763 N N . ALA A 1 100 ? -2.017 8.270 -0.273 1.00 85.69 100 ALA A N 1
ATOM 764 C CA . ALA A 1 100 ? -2.274 9.346 0.684 1.00 85.69 100 ALA A CA 1
ATOM 765 C C . ALA A 1 100 ? -3.759 9.433 1.090 1.00 85.69 100 ALA A C 1
ATOM 767 O O . ALA A 1 100 ? -4.068 9.606 2.268 1.00 85.69 100 ALA A O 1
ATOM 768 N N . ILE A 1 101 ? -4.680 9.250 0.135 1.00 87.12 101 ILE A N 1
ATOM 769 C CA . ILE A 1 101 ? -6.124 9.244 0.407 1.00 87.12 101 ILE A CA 1
ATOM 770 C C . ILE A 1 101 ? -6.495 8.057 1.304 1.00 87.12 101 ILE A C 1
ATOM 772 O O . ILE A 1 101 ? -7.082 8.264 2.363 1.00 87.12 101 ILE A O 1
ATOM 776 N N . PHE A 1 102 ? -6.130 6.827 0.932 1.00 84.44 102 PHE A N 1
ATOM 777 C CA . PHE A 1 102 ? -6.535 5.628 1.672 1.00 84.44 102 PHE A CA 1
ATOM 778 C C . PHE A 1 102 ? -5.968 5.575 3.092 1.00 84.44 102 PHE A C 1
ATOM 780 O O . PHE A 1 102 ? -6.690 5.192 4.011 1.00 84.44 102 PHE A O 1
ATOM 787 N N . PHE A 1 103 ? -4.724 6.014 3.299 1.00 80.44 103 PHE A N 1
ATOM 788 C CA . PHE A 1 103 ? -4.131 6.064 4.638 1.00 80.44 103 PHE A CA 1
ATOM 789 C C . PHE A 1 103 ? -4.670 7.213 5.502 1.00 80.44 103 PHE A C 1
ATOM 791 O O . PHE A 1 103 ? -4.621 7.117 6.727 1.00 80.44 103 PHE A O 1
ATOM 798 N N . SER A 1 104 ? -5.238 8.266 4.903 1.00 85.62 104 SER A N 1
ATOM 799 C CA . SER A 1 104 ? -5.863 9.360 5.662 1.00 85.62 104 SER A CA 1
ATOM 800 C C . SER A 1 104 ? -7.218 8.985 6.275 1.00 85.62 104 SER A C 1
ATOM 802 O O . SER A 1 104 ? -7.606 9.566 7.287 1.00 85.62 104 SER A O 1
ATOM 804 N N . ILE A 1 105 ? -7.927 7.998 5.710 1.00 86.75 105 ILE A N 1
ATOM 805 C CA . ILE A 1 105 ? -9.292 7.659 6.140 1.00 86.75 105 ILE A CA 1
ATOM 806 C C . ILE A 1 105 ? -9.322 7.071 7.560 1.00 86.75 105 ILE A C 1
ATOM 808 O O . ILE A 1 105 ? -10.062 7.607 8.383 1.00 86.75 105 ILE A O 1
ATOM 812 N N . PRO A 1 106 ? -8.516 6.046 7.915 1.00 81.94 106 PRO A N 1
ATOM 813 C CA . PRO A 1 106 ? -8.489 5.547 9.289 1.00 81.94 106 PRO A CA 1
ATOM 814 C C . PRO A 1 106 ? -8.073 6.635 10.282 1.00 81.94 106 PRO A C 1
ATOM 816 O O . PRO A 1 106 ? -8.680 6.760 11.337 1.00 81.94 106 PRO A O 1
ATOM 819 N N . VAL A 1 107 ? -7.092 7.472 9.922 1.00 85.31 107 VAL A N 1
ATOM 820 C CA . VAL A 1 107 ? -6.619 8.576 10.777 1.00 85.31 107 VAL A CA 1
ATOM 821 C C . VAL A 1 107 ? -7.736 9.589 11.050 1.00 85.31 107 VAL A C 1
ATOM 823 O O . VAL A 1 107 ? -7.881 10.040 12.182 1.00 85.31 107 VAL A O 1
ATOM 826 N N . GLY A 1 108 ? -8.553 9.908 10.042 1.00 83.94 108 GLY A N 1
ATOM 827 C CA . GLY A 1 108 ? -9.722 10.773 10.206 1.00 83.94 108 GLY A CA 1
ATOM 828 C C . GLY A 1 108 ? -10.821 10.155 11.073 1.00 83.94 108 GLY A C 1
ATOM 829 O O . GLY A 1 108 ? -11.444 10.872 11.847 1.00 83.94 108 GLY A O 1
ATOM 830 N N . LEU A 1 109 ? -11.026 8.836 10.990 1.00 84.12 109 LEU A N 1
ATOM 831 C CA . LEU A 1 109 ? -12.023 8.123 11.799 1.00 84.12 109 LEU A CA 1
ATOM 832 C C . LEU A 1 109 ? -11.646 8.058 13.286 1.00 84.12 109 LEU A C 1
ATOM 834 O O . LEU A 1 109 ? -12.532 8.112 14.127 1.00 84.12 109 LEU A O 1
ATOM 838 N N . PHE A 1 110 ? -10.354 7.969 13.617 1.00 79.25 110 PHE A N 1
ATOM 839 C CA . PHE A 1 110 ? -9.888 7.974 15.012 1.00 79.25 110 PHE A CA 1
ATOM 840 C C . PHE A 1 110 ? -9.830 9.372 15.649 1.00 79.25 110 PHE A C 1
ATOM 842 O O . PHE A 1 110 ? -9.743 9.475 16.869 1.00 79.25 110 PHE A O 1
ATOM 849 N N . GLY A 1 111 ? -9.794 10.438 14.843 1.00 71.31 111 GLY A N 1
ATOM 850 C CA . GLY A 1 111 ? -9.691 11.820 15.328 1.00 71.31 111 GLY A CA 1
ATOM 851 C C . GLY A 1 111 ? -11.016 12.582 15.412 1.00 71.31 111 GLY A C 1
ATOM 852 O O . GLY A 1 111 ? -11.001 13.731 15.857 1.00 71.31 111 GLY A O 1
ATOM 853 N N . GLY A 1 112 ? -12.109 11.988 14.923 1.00 58.94 112 GLY A N 1
ATOM 854 C CA . GLY A 1 112 ? -13.455 12.568 14.890 1.00 58.94 112 GLY A CA 1
ATOM 855 C C . GLY A 1 112 ? -14.292 12.280 16.126 1.00 58.94 112 GLY A C 1
ATOM 856 O O . GLY A 1 112 ? -13.916 11.382 16.908 1.00 58.94 112 GLY A O 1
#

pLDDT: mean 83.29, std 7.81, range [58.94, 92.69]

InterPro domains:
  IPR005821 Ion transport domain [PF00520] (1-110)

Sequence (112 aa):
LLRLLEADREADMLSKFDDVIVEIGPMLVATGYVGVVFWLLAATAMYYCEKDNEELGGRMSSIPGAMYFTMQMLMGEFVLNNQFTVPGKCVATVIAIFGAIFFSIPVGLFGG

Radius of gyration: 18.64 Å; chains: 1; bounding box: 34×24×55 Å

Secondary structure (DSSP, 8-state):
-HHHHHHHHHHTHHHHHHHHHHHHHHHHHHHHHHHHHHHHHHHHHHHHHHTT-GGGTTTTSSHHHHHHHHHHHHTT--TTGGG--HHHHHHHHHHHHHHHHHHHHHHHHHH-